Protein AF-A0A0F9E776-F1 (afdb_monomer)

Radius of gyration: 23.18 Å; Cα contacts (8 Å, |Δi|>4): 11; chains: 1; bounding box: 53×24×61 Å

Foldseek 3Di:
DDDDDDDDPVVVVVLVVQDDPPGDSVRSVVVVVVVVVVVVVVVVVVVVVVVVVVVVVVVVVVVVVVVVD

Secondary structure (DSSP, 8-state):
--------HHHHHHHHHHS-TT--HHHHHHHHHHHHHHHHHHHHHHHHHHHHHHHHHHHHHHHHHHHT-

Organism: NCBI:txid412755

pLDDT: mean 88.96, std 10.72, range [41.78, 98.19]

Sequence (69 aa):
MRRSIKLDEHVYEQLEYFQDKKESFSQAIERLLAVKNQLLEVISIMEGRISFLKWQSDRANELKEKERR

Structure (mmCIF, N/CA/C/O backbone):
data_AF-A0A0F9E776-F1
#
_entry.id   AF-A0A0F9E776-F1
#
loop_
_atom_site.group_PDB
_atom_site.id
_atom_site.type_symbol
_atom_site.label_atom_id
_atom_site.label_alt_id
_atom_site.label_comp_id
_atom_site.label_asym_id
_atom_site.label_entity_id
_atom_site.label_seq_id
_atom_site.pdbx_PDB_ins_code
_atom_site.Cartn_x
_atom_site.Cartn_y
_atom_site.Cartn_z
_atom_site.occupancy
_atom_site.B_iso_or_equiv
_atom_site.auth_seq_id
_atom_site.auth_comp_id
_atom_site.auth_asym_id
_atom_site.auth_atom_id
_atom_site.pdbx_PDB_model_num
ATOM 1 N N . MET A 1 1 ? -2.739 -13.536 26.213 1.00 41.78 1 MET A N 1
ATOM 2 C CA . MET A 1 1 ? -2.332 -12.209 26.734 1.00 41.78 1 MET A CA 1
ATOM 3 C C . MET A 1 1 ? -3.110 -11.132 25.988 1.00 41.78 1 MET A C 1
ATOM 5 O O . MET A 1 1 ? -2.942 -11.041 24.780 1.00 41.78 1 MET A O 1
ATOM 9 N N . ARG A 1 2 ? -3.971 -10.349 26.656 1.00 49.78 2 ARG A N 1
ATOM 10 C CA . ARG A 1 2 ? -4.588 -9.158 26.042 1.00 49.78 2 ARG A CA 1
ATOM 11 C C . ARG A 1 2 ? -3.578 -8.012 26.113 1.00 49.78 2 ARG A C 1
ATOM 13 O O . ARG A 1 2 ? -3.254 -7.567 27.208 1.00 49.78 2 ARG A O 1
ATOM 20 N N . ARG A 1 3 ? -3.043 -7.588 24.967 1.00 71.19 3 ARG A N 1
ATOM 21 C CA . ARG A 1 3 ? -2.233 -6.367 24.859 1.00 71.19 3 ARG A CA 1
ATOM 22 C C . ARG A 1 3 ? -3.200 -5.211 24.612 1.00 71.19 3 ARG A C 1
ATOM 24 O O . ARG A 1 3 ? -3.942 -5.261 23.638 1.00 71.19 3 ARG A O 1
ATOM 31 N N . SER A 1 4 ? -3.236 -4.228 25.504 1.00 73.94 4 SER A N 1
ATOM 32 C CA . SER A 1 4 ? -3.964 -2.978 25.283 1.00 73.94 4 SER A CA 1
ATOM 33 C C . SER A 1 4 ? -2.992 -1.913 24.786 1.00 73.94 4 SER A C 1
ATOM 35 O O . SER A 1 4 ? -1.859 -1.824 25.257 1.00 73.94 4 SER A O 1
ATOM 37 N N . ILE A 1 5 ? -3.431 -1.126 23.810 1.00 77.69 5 ILE A N 1
ATOM 38 C CA . ILE A 1 5 ? -2.695 0.021 23.280 1.00 77.69 5 ILE A CA 1
ATOM 39 C C . ILE A 1 5 ? -3.478 1.256 23.715 1.00 77.69 5 ILE A C 1
ATOM 41 O O . ILE A 1 5 ? -4.695 1.298 23.544 1.00 77.69 5 ILE A O 1
ATOM 45 N N . LYS A 1 6 ? -2.799 2.234 24.322 1.00 80.62 6 LYS A N 1
ATOM 46 C CA . LYS A 1 6 ? -3.398 3.550 24.555 1.00 80.62 6 LYS A CA 1
ATOM 47 C C . LYS A 1 6 ? -3.339 4.324 23.245 1.00 80.62 6 LYS A C 1
ATOM 49 O O . LYS A 1 6 ? -2.271 4.400 22.643 1.00 80.62 6 LYS A O 1
ATOM 54 N N . LEU A 1 7 ? -4.480 4.844 22.819 1.00 81.19 7 LEU A N 1
ATOM 55 C CA . LEU A 1 7 ? -4.597 5.701 21.648 1.00 81.19 7 LEU A CA 1
ATOM 56 C C . LEU A 1 7 ? -4.860 7.127 22.112 1.00 81.19 7 LEU A C 1
ATOM 58 O O . LEU A 1 7 ? -5.553 7.333 23.110 1.00 81.19 7 LEU A O 1
ATOM 62 N N . ASP A 1 8 ? -4.308 8.083 21.378 1.00 89.56 8 ASP A N 1
ATOM 63 C CA . ASP A 1 8 ? -4.687 9.480 21.523 1.00 89.56 8 ASP A CA 1
ATOM 64 C C . ASP A 1 8 ? -6.146 9.657 21.088 1.00 89.56 8 ASP A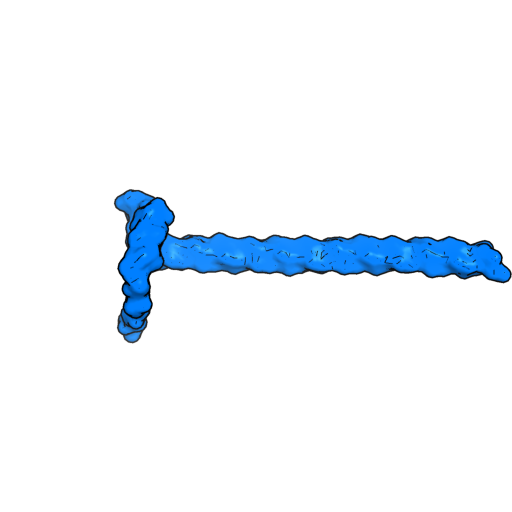 C 1
ATOM 66 O O . ASP A 1 8 ? -6.618 8.979 20.171 1.00 89.56 8 ASP A O 1
ATOM 70 N N . GLU A 1 9 ? -6.855 10.581 21.730 1.00 87.19 9 GLU A N 1
ATOM 71 C CA . GLU A 1 9 ? -8.289 10.816 21.508 1.00 87.19 9 GLU A CA 1
ATOM 72 C C . GLU A 1 9 ? -8.598 11.114 20.035 1.00 87.19 9 GLU A C 1
ATOM 74 O O . GLU A 1 9 ? -9.489 10.509 19.448 1.00 87.19 9 GLU A O 1
ATOM 79 N N . HIS A 1 10 ? -7.750 11.911 19.383 1.00 88.81 10 HIS A N 1
ATOM 80 C CA . HIS A 1 10 ? -7.871 12.194 17.954 1.00 88.81 10 HIS A CA 1
ATOM 81 C C . HIS A 1 10 ? -7.762 10.941 17.066 1.00 88.81 10 HIS A C 1
ATOM 83 O O . HIS A 1 10 ? -8.468 10.807 16.069 1.00 88.81 10 HIS A O 1
ATOM 89 N N . VAL A 1 11 ? -6.881 9.999 17.418 1.00 86.50 11 VAL A N 1
ATOM 90 C CA . VAL A 1 11 ? -6.711 8.747 16.661 1.00 86.50 11 VAL A CA 1
ATOM 91 C C . VAL A 1 11 ? -7.918 7.836 16.867 1.00 86.50 11 VAL A C 1
ATOM 93 O O . VAL A 1 11 ? -8.331 7.129 15.949 1.00 86.50 11 VAL A O 1
ATOM 96 N N . TYR A 1 12 ? -8.499 7.865 18.064 1.00 87.00 12 TYR A N 1
ATOM 97 C CA . TYR A 1 12 ? -9.712 7.126 18.374 1.00 87.00 12 TYR A CA 1
ATOM 98 C C . TYR A 1 12 ? -10.917 7.652 17.574 1.00 87.00 12 TYR A C 1
ATOM 100 O O . TYR A 1 12 ? -11.610 6.857 16.944 1.00 87.00 12 TYR A O 1
ATOM 108 N N . GLU A 1 13 ? -11.104 8.973 17.498 1.00 89.31 13 GLU A N 1
ATOM 109 C CA . GLU A 1 13 ? -12.149 9.604 16.671 1.00 89.31 13 GLU A CA 1
ATOM 110 C C . GLU A 1 13 ? -12.014 9.245 15.184 1.00 89.31 13 GLU A C 1
ATOM 112 O O . GLU A 1 13 ? -12.993 8.911 14.514 1.00 89.31 13 GLU A O 1
ATOM 117 N N . GLN A 1 14 ? -10.787 9.266 14.653 1.00 88.94 14 GLN A N 1
ATOM 118 C CA . GLN A 1 14 ? -10.528 8.833 13.279 1.00 88.94 14 GLN A CA 1
ATOM 119 C C . GLN A 1 14 ? -10.882 7.358 13.079 1.00 88.94 14 GLN A C 1
ATOM 121 O O . GLN A 1 14 ? -11.444 6.988 12.049 1.00 88.94 14 GLN A O 1
ATOM 126 N N . LEU A 1 15 ? -10.565 6.506 14.053 1.00 88.25 15 LEU A N 1
ATOM 127 C CA . LEU A 1 15 ? -10.878 5.088 13.971 1.00 88.25 15 LEU A CA 1
ATOM 128 C C . LEU A 1 15 ? -12.392 4.840 14.004 1.00 88.25 15 LEU A C 1
ATOM 130 O O . LEU A 1 15 ? -12.865 4.011 13.231 1.00 88.25 15 LEU A O 1
ATOM 134 N N . GLU A 1 16 ? -13.146 5.578 14.823 1.00 87.69 16 GLU A N 1
ATOM 135 C CA . GLU A 1 16 ? -14.617 5.557 14.809 1.00 87.69 16 GLU A CA 1
ATOM 136 C C . GLU A 1 16 ? -15.184 5.977 13.452 1.00 87.69 16 GLU A C 1
ATOM 138 O O . GLU A 1 16 ? -16.109 5.340 12.953 1.00 87.69 16 GLU A O 1
ATOM 143 N N . TYR A 1 17 ? -14.604 6.996 12.812 1.00 88.75 17 TYR A N 1
ATOM 144 C CA . TYR A 1 17 ? -15.019 7.413 11.471 1.00 88.75 17 TYR A CA 1
ATOM 145 C C . TYR A 1 17 ? -14.834 6.305 10.420 1.00 88.75 17 TYR A C 1
ATOM 147 O O . TYR A 1 17 ? -15.672 6.144 9.532 1.00 88.75 17 TYR A O 1
ATOM 155 N N . PHE A 1 18 ? -13.748 5.533 10.510 1.00 84.69 18 PHE A N 1
ATOM 156 C CA . PHE A 1 18 ? -13.454 4.445 9.568 1.00 84.69 18 PHE A CA 1
ATOM 157 C C . PHE A 1 18 ? -14.129 3.113 9.906 1.00 84.69 18 PHE A C 1
ATOM 159 O O . PHE A 1 18 ? -14.081 2.190 9.083 1.00 84.69 18 PHE A O 1
ATOM 166 N N . GLN A 1 19 ? -14.704 2.985 11.099 1.00 88.75 19 GLN A N 1
ATOM 167 C CA . GLN A 1 19 ? -15.327 1.762 11.578 1.00 88.75 19 GLN A CA 1
ATOM 168 C C . GLN A 1 19 ? -16.705 1.569 10.938 1.00 88.75 19 GLN A C 1
ATOM 170 O O . GLN A 1 19 ? -17.584 2.429 11.015 1.00 88.75 19 GLN A O 1
ATOM 175 N N . ASP A 1 20 ? -16.937 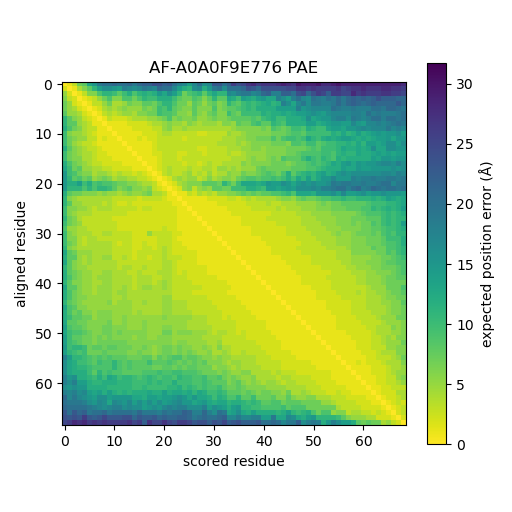0.392 10.359 1.00 85.38 20 ASP A N 1
ATOM 176 C CA . ASP A 1 20 ? -18.276 0.034 9.902 1.00 85.38 20 ASP A CA 1
ATOM 177 C C . ASP A 1 20 ? -19.208 -0.261 11.087 1.00 85.38 20 ASP A C 1
ATOM 179 O O . ASP A 1 20 ? -18.808 -0.832 12.099 1.00 85.38 20 ASP A O 1
ATOM 183 N N . LYS A 1 21 ? -20.509 0.029 10.938 1.00 79.75 21 LYS A N 1
ATOM 184 C CA . LYS A 1 21 ? -21.515 -0.105 12.021 1.00 79.75 21 LYS A CA 1
ATOM 185 C C . LYS A 1 21 ? -21.619 -1.499 12.662 1.00 79.75 21 LYS A C 1
ATOM 187 O O . LYS A 1 21 ? -22.252 -1.636 13.705 1.00 79.75 21 LYS A O 1
ATOM 192 N N . LYS A 1 22 ? -21.085 -2.543 12.021 1.00 86.50 22 LYS A N 1
ATOM 193 C CA . LYS A 1 22 ? -21.095 -3.934 12.513 1.00 86.50 22 LYS A CA 1
ATOM 194 C C . LYS A 1 22 ? -19.694 -4.480 12.814 1.00 86.50 22 LYS A C 1
ATOM 196 O O . LYS A 1 22 ? -19.562 -5.660 13.124 1.00 86.50 22 LYS A O 1
ATOM 201 N N . GLU A 1 23 ? -18.666 -3.651 12.689 1.00 88.50 23 GLU A N 1
ATOM 202 C CA . GLU A 1 23 ? -17.262 -4.012 12.859 1.00 88.50 23 GLU A CA 1
ATOM 203 C C . GLU A 1 23 ? -16.797 -3.619 14.269 1.00 88.50 23 GLU A C 1
ATOM 205 O O . GLU A 1 23 ? -17.181 -2.577 14.789 1.00 88.50 23 GLU A O 1
ATOM 210 N N . SER A 1 24 ? -15.979 -4.443 14.925 1.00 90.25 24 SER A N 1
ATOM 211 C CA . SER A 1 24 ? -15.277 -4.050 16.158 1.00 90.25 24 SER A CA 1
ATOM 212 C C . SER A 1 24 ? -14.029 -3.223 15.837 1.00 90.25 24 SER A C 1
ATOM 214 O O . SER A 1 24 ? -13.435 -3.384 14.775 1.00 90.25 24 SER A O 1
ATOM 216 N N . PHE A 1 25 ? -13.548 -2.404 16.776 1.00 87.44 25 PHE A N 1
ATOM 217 C CA . PHE A 1 25 ? -12.310 -1.637 16.569 1.00 87.44 25 PHE A CA 1
ATOM 218 C C . PHE A 1 25 ? -11.108 -2.506 16.194 1.00 87.44 25 PHE A C 1
ATOM 220 O O . PHE A 1 25 ? -10.295 -2.109 15.366 1.00 87.44 25 PHE A O 1
ATOM 227 N N . SER A 1 26 ? -10.997 -3.708 16.766 1.00 87.94 26 SER A N 1
ATOM 228 C CA . SER A 1 26 ? -9.926 -4.641 16.404 1.00 87.94 26 SER A CA 1
ATOM 229 C C . SER A 1 26 ? -10.013 -5.069 14.940 1.00 87.94 26 SER A C 1
ATOM 231 O O . SER A 1 26 ? -8.998 -5.051 14.255 1.00 87.94 26 SER A O 1
ATOM 233 N N . GLN A 1 27 ? -11.215 -5.377 14.447 1.00 90.94 27 GLN A N 1
ATOM 234 C CA . GLN A 1 27 ? -11.430 -5.726 13.039 1.00 90.94 27 GLN A CA 1
ATOM 235 C C . GLN A 1 27 ? -11.138 -4.537 12.114 1.00 90.94 27 GLN A C 1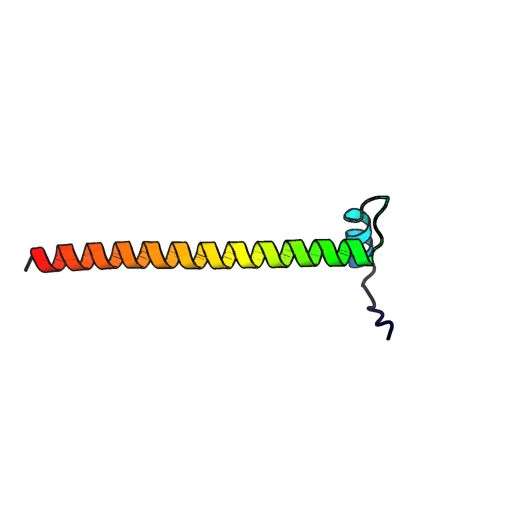
ATOM 237 O O . GLN A 1 27 ? -10.440 -4.708 11.117 1.00 90.94 27 GLN A O 1
ATOM 242 N N . ALA A 1 28 ? -11.563 -3.327 12.496 1.00 90.56 28 ALA A N 1
ATOM 243 C CA . ALA A 1 28 ? -11.268 -2.110 11.742 1.00 90.56 28 ALA A CA 1
ATOM 244 C C . ALA A 1 28 ? -9.754 -1.875 11.631 1.00 90.56 28 ALA A C 1
ATOM 246 O O . ALA A 1 28 ? -9.238 -1.621 10.543 1.00 90.56 28 ALA A O 1
ATOM 247 N N . ILE A 1 29 ? -9.016 -2.039 12.734 1.00 90.25 29 ILE A N 1
ATOM 248 C CA . ILE A 1 29 ? -7.551 -1.944 12.747 1.00 90.25 29 ILE A CA 1
ATOM 249 C C . ILE A 1 29 ? -6.922 -3.021 11.855 1.00 90.25 29 ILE A C 1
ATOM 251 O O . ILE A 1 29 ? -6.048 -2.705 11.050 1.00 90.25 29 ILE A O 1
ATOM 255 N N . GLU A 1 30 ? -7.354 -4.278 11.965 1.00 91.81 30 GLU A N 1
ATOM 256 C CA . GLU A 1 30 ? -6.844 -5.378 11.135 1.00 91.81 30 GLU A CA 1
ATOM 257 C C . GLU A 1 30 ? -7.061 -5.110 9.641 1.00 91.81 30 GLU A C 1
ATOM 259 O O . GLU A 1 30 ? -6.135 -5.271 8.842 1.00 91.81 30 GLU A O 1
ATOM 264 N N . ARG A 1 31 ? -8.245 -4.617 9.263 1.00 93.44 31 ARG A N 1
ATOM 265 C CA . ARG A 1 31 ? -8.569 -4.227 7.887 1.00 93.44 31 ARG A CA 1
ATOM 266 C C . ARG A 1 31 ? -7.695 -3.074 7.401 1.00 93.44 31 ARG A C 1
ATOM 268 O O . ARG A 1 31 ? -7.140 -3.156 6.307 1.00 93.44 31 ARG A O 1
ATOM 275 N N . LEU A 1 32 ? -7.528 -2.022 8.203 1.00 92.19 32 LEU A N 1
ATOM 276 C CA . LEU A 1 32 ? -6.667 -0.885 7.858 1.00 92.19 32 LEU A CA 1
ATOM 277 C C . LEU A 1 32 ? -5.203 -1.316 7.681 1.00 92.19 32 LEU A C 1
ATOM 279 O O . LEU A 1 32 ? -4.535 -0.878 6.742 1.00 92.19 32 LEU A O 1
ATOM 283 N N . LEU A 1 33 ? -4.710 -2.215 8.535 1.00 93.94 33 LEU A N 1
AT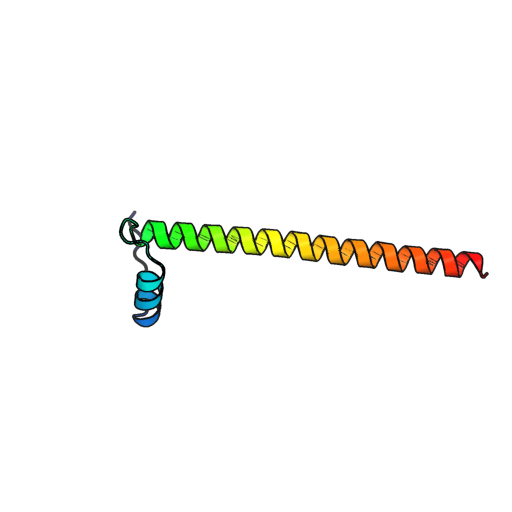OM 284 C CA . LEU A 1 33 ? -3.370 -2.788 8.408 1.00 93.94 33 LEU A CA 1
ATOM 285 C C . LEU A 1 33 ? -3.228 -3.645 7.146 1.00 93.94 33 LEU A C 1
ATOM 287 O O . LEU A 1 33 ? -2.204 -3.554 6.467 1.00 93.94 33 LEU A O 1
ATOM 291 N N . ALA A 1 34 ? -4.244 -4.437 6.799 1.00 95.69 34 ALA A N 1
ATOM 292 C CA . ALA A 1 34 ? -4.249 -5.214 5.564 1.00 95.69 34 ALA A CA 1
ATOM 293 C C . ALA A 1 34 ? -4.181 -4.305 4.327 1.00 95.69 34 ALA A C 1
ATOM 295 O O . ALA A 1 34 ? -3.335 -4.524 3.459 1.00 95.69 34 ALA A O 1
ATOM 296 N N . VAL A 1 35 ? -4.989 -3.239 4.287 1.00 95.81 35 VAL A N 1
ATOM 297 C CA . VAL A 1 35 ? -4.966 -2.242 3.201 1.00 95.81 35 VAL A CA 1
ATOM 298 C C . VAL A 1 35 ? -3.598 -1.571 3.105 1.00 95.81 35 VAL A C 1
ATOM 300 O O . VAL A 1 35 ? -3.029 -1.487 2.018 1.00 95.81 35 VAL A O 1
ATOM 303 N N . LYS A 1 36 ? -3.022 -1.141 4.235 1.00 96.44 36 LYS A N 1
ATOM 304 C CA . LYS A 1 36 ? -1.670 -0.568 4.269 1.00 96.44 36 LYS A CA 1
ATOM 305 C C . LYS A 1 36 ? -0.644 -1.522 3.648 1.00 96.44 36 LYS A C 1
ATOM 307 O O . LYS A 1 36 ? 0.172 -1.089 2.839 1.00 96.44 36 LYS A O 1
ATOM 312 N N . ASN A 1 37 ? -0.671 -2.799 4.021 1.00 97.44 37 ASN A N 1
ATOM 313 C CA . ASN A 1 37 ? 0.283 -3.785 3.512 1.00 97.44 37 ASN A CA 1
ATOM 314 C C . ASN A 1 37 ? 0.118 -4.013 2.003 1.00 97.44 37 ASN A C 1
ATOM 316 O O . ASN A 1 37 ? 1.115 -4.048 1.289 1.00 97.44 37 ASN A O 1
ATOM 320 N N . GLN A 1 38 ? -1.122 -4.084 1.513 1.00 97.31 38 GLN A N 1
ATOM 321 C CA . GLN A 1 38 ? -1.403 -4.186 0.078 1.00 97.31 38 GLN A CA 1
ATOM 322 C C . GLN A 1 38 ? -0.881 -2.970 -0.694 1.00 97.31 38 GLN A C 1
ATOM 324 O O . GLN A 1 38 ? -0.270 -3.120 -1.748 1.00 97.31 38 GLN A O 1
ATOM 329 N N . LEU A 1 39 ? -1.069 -1.759 -0.162 1.00 97.94 39 LEU A N 1
ATOM 330 C CA . LEU A 1 39 ? -0.541 -0.546 -0.789 1.00 97.94 39 LEU A CA 1
ATOM 331 C C . LEU A 1 39 ? 0.990 -0.563 -0.867 1.00 97.94 39 LEU A C 1
ATOM 333 O O . LEU A 1 39 ? 1.550 -0.189 -1.896 1.00 97.94 39 LEU A O 1
ATOM 337 N N . LEU A 1 40 ? 1.670 -1.028 0.185 1.00 97.88 40 LEU A N 1
ATOM 338 C CA . LEU A 1 40 ? 3.129 -1.169 0.184 1.00 97.88 40 LEU A CA 1
ATOM 339 C C . LEU A 1 40 ? 3.615 -2.188 -0.855 1.00 97.88 40 LEU A C 1
ATOM 341 O O . LEU A 1 40 ? 4.620 -1.948 -1.522 1.00 97.88 40 LEU A O 1
ATOM 345 N N . GLU A 1 41 ? 2.894 -3.293 -1.034 1.00 97.88 41 GLU A N 1
ATOM 346 C CA . GLU A 1 41 ? 3.198 -4.284 -2.070 1.00 97.88 41 GLU A CA 1
ATOM 347 C C . GLU A 1 41 ? 3.058 -3.689 -3.479 1.00 97.88 41 GLU A C 1
ATOM 349 O O . GLU A 1 41 ? 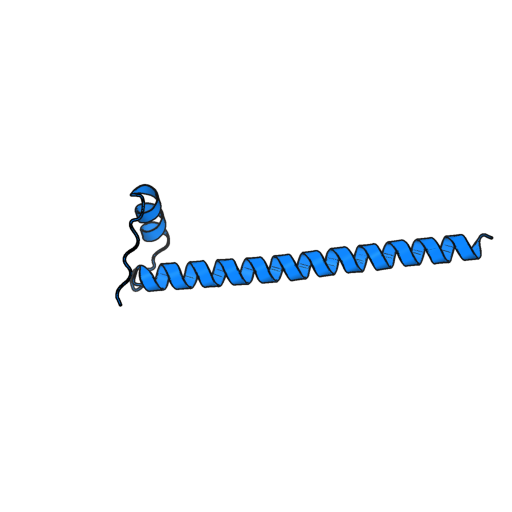3.958 -3.829 -4.308 1.00 97.88 41 GLU A O 1
ATOM 354 N N . VAL A 1 42 ? 1.977 -2.945 -3.735 1.00 97.56 42 VAL A N 1
ATOM 355 C CA . VAL A 1 42 ? 1.772 -2.252 -5.017 1.00 97.56 42 VAL A CA 1
ATOM 356 C C . VAL A 1 42 ? 2.887 -1.242 -5.286 1.00 97.56 42 VAL A C 1
ATOM 358 O O . VAL A 1 42 ? 3.417 -1.208 -6.397 1.00 97.56 42 VAL A O 1
ATOM 361 N N . ILE A 1 43 ? 3.283 -0.454 -4.280 1.00 97.81 43 ILE A N 1
ATOM 362 C CA . ILE A 1 43 ? 4.407 0.488 -4.395 1.00 97.81 43 ILE A CA 1
ATOM 363 C C . ILE A 1 43 ? 5.682 -0.255 -4.804 1.00 97.81 43 ILE A C 1
ATOM 365 O O . ILE A 1 43 ? 6.326 0.138 -5.775 1.00 97.81 43 ILE A O 1
ATOM 369 N N . SER A 1 44 ? 6.000 -1.367 -4.140 1.00 97.69 44 SER A N 1
ATOM 370 C CA . SER A 1 44 ? 7.186 -2.169 -4.457 1.00 97.69 44 SER A CA 1
ATOM 371 C C . SER A 1 44 ? 7.172 -2.691 -5.903 1.00 97.69 44 SER A C 1
ATOM 373 O O . SER A 1 44 ? 8.179 -2.612 -6.613 1.00 97.69 44 SER A O 1
ATOM 375 N N . ILE A 1 45 ? 6.015 -3.151 -6.391 1.00 97.69 45 ILE A N 1
ATOM 376 C CA . ILE A 1 45 ? 5.846 -3.581 -7.788 1.00 97.69 45 ILE A CA 1
ATOM 377 C C . ILE A 1 45 ? 6.078 -2.411 -8.754 1.00 97.69 45 ILE A C 1
ATOM 379 O O . ILE A 1 45 ? 6.765 -2.567 -9.770 1.00 97.69 45 ILE A O 1
ATOM 383 N N . MET A 1 46 ? 5.527 -1.232 -8.452 1.00 97.94 46 MET A N 1
ATOM 384 C CA . MET A 1 46 ? 5.703 -0.035 -9.279 1.00 97.94 46 MET A CA 1
ATOM 385 C C . MET A 1 46 ? 7.169 0.406 -9.338 1.00 97.94 46 MET A C 1
ATOM 387 O O . MET A 1 46 ? 7.674 0.688 -10.426 1.00 97.94 46 MET A O 1
ATOM 391 N N . GLU A 1 47 ? 7.873 0.408 -8.207 1.00 98.06 47 GLU A N 1
ATOM 392 C CA . GLU A 1 47 ? 9.309 0.707 -8.137 1.00 98.06 47 GLU A CA 1
ATOM 393 C C . GLU A 1 47 ? 10.135 -0.272 -8.982 1.00 98.06 47 GLU A C 1
ATOM 395 O O . GLU A 1 47 ? 11.007 0.144 -9.757 1.00 98.06 47 GLU A O 1
ATOM 400 N N . GLY A 1 48 ? 9.816 -1.568 -8.908 1.00 98.19 48 GLY A N 1
ATOM 401 C CA . GLY A 1 48 ? 10.428 -2.594 -9.749 1.00 98.19 48 GLY A CA 1
ATOM 402 C C . GLY A 1 48 ? 10.179 -2.346 -11.239 1.00 98.19 48 GLY A C 1
ATOM 403 O O . GLY A 1 48 ? 11.110 -2.397 -12.049 1.00 98.19 48 GLY A O 1
ATOM 404 N N . ARG A 1 49 ? 8.943 -1.996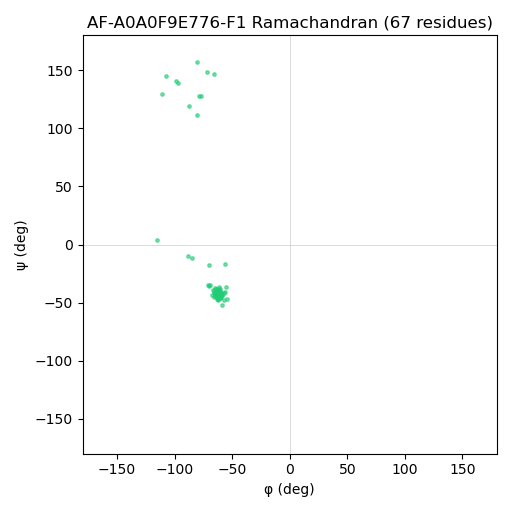 -11.617 1.00 97.38 49 ARG A N 1
ATOM 405 C CA . ARG A 1 49 ? 8.589 -1.704 -13.013 1.00 97.38 49 ARG A CA 1
ATOM 406 C C . ARG A 1 49 ? 9.312 -0.471 -13.548 1.00 97.38 49 ARG A C 1
ATOM 408 O O . ARG A 1 49 ? 9.809 -0.510 -14.673 1.00 97.38 49 ARG A O 1
ATOM 415 N N . ILE A 1 50 ? 9.390 0.599 -12.760 1.00 97.50 50 ILE A N 1
ATOM 416 C CA . ILE A 1 50 ? 10.122 1.820 -13.120 1.00 97.50 50 ILE A CA 1
ATOM 417 C C . ILE A 1 50 ? 11.603 1.497 -13.338 1.00 97.50 50 ILE A C 1
ATOM 419 O O . ILE A 1 50 ? 12.183 1.910 -14.341 1.00 97.50 50 ILE A O 1
ATOM 423 N N . SER A 1 51 ? 12.203 0.726 -12.431 1.00 97.69 51 SER A N 1
ATOM 424 C CA . SER A 1 51 ? 13.615 0.335 -12.517 1.00 97.69 51 SER A CA 1
ATOM 425 C C . SER A 1 51 ? 13.899 -0.507 -13.761 1.00 97.69 51 SER A C 1
ATOM 427 O O . SER A 1 51 ? 14.875 -0.267 -14.469 1.00 97.69 51 SER A O 1
ATOM 429 N N . PHE A 1 52 ? 13.005 -1.442 -14.085 1.00 97.62 52 PHE A N 1
ATOM 430 C CA . PHE A 1 52 ? 13.108 -2.248 -15.298 1.00 97.62 52 PHE A CA 1
ATOM 431 C C . PHE A 1 52 ? 13.027 -1.402 -16.576 1.00 97.62 52 PHE A C 1
ATOM 433 O O . PHE A 1 52 ? 13.842 -1.573 -17.480 1.00 97.62 52 PHE A O 1
ATOM 440 N N . LEU A 1 53 ? 12.078 -0.463 -16.651 1.00 97.12 53 LEU A N 1
ATOM 441 C CA . LEU A 1 53 ? 11.941 0.430 -17.807 1.00 97.12 53 LEU A CA 1
ATOM 442 C C . LEU A 1 53 ? 13.169 1.332 -17.986 1.00 97.12 53 LEU A C 1
ATOM 444 O O . LEU A 1 53 ? 13.613 1.534 -19.116 1.00 97.12 53 LEU A O 1
ATOM 448 N N . LYS A 1 54 ? 13.749 1.827 -16.884 1.00 96.62 54 LYS A N 1
ATOM 449 C CA . LYS A 1 54 ? 15.017 2.571 -16.916 1.00 96.62 54 LYS A CA 1
ATOM 450 C C . LYS A 1 54 ? 16.137 1.722 -17.509 1.00 96.62 54 LYS A C 1
ATOM 452 O O . LYS A 1 54 ? 16.736 2.125 -18.498 1.00 96.62 54 LYS A O 1
ATOM 457 N N . TRP A 1 55 ? 16.330 0.507 -16.995 1.00 97.06 55 TRP A N 1
ATOM 458 C CA . TRP A 1 55 ? 17.338 -0.415 -17.520 1.00 97.06 55 TRP A CA 1
ATOM 459 C C . TRP A 1 55 ? 17.155 -0.710 -19.018 1.00 97.06 55 TRP A C 1
ATOM 461 O O . TRP A 1 55 ? 18.129 -0.723 -19.770 1.00 97.06 55 TRP A O 1
ATOM 471 N N . GLN A 1 56 ? 15.915 -0.915 -19.478 1.00 96.81 56 GLN A N 1
ATOM 472 C CA . GLN A 1 56 ? 15.634 -1.119 -20.903 1.00 96.81 56 GLN A CA 1
ATOM 473 C C . GLN A 1 56 ? 16.030 0.097 -21.750 1.00 96.81 56 GLN A C 1
ATOM 475 O O . GLN A 1 56 ? 16.625 -0.069 -22.815 1.00 96.81 56 GLN A O 1
ATOM 480 N N . SER A 1 57 ? 15.710 1.303 -21.277 1.00 95.25 57 SER A N 1
ATOM 481 C CA . SER A 1 57 ? 16.079 2.557 -21.938 1.00 95.25 57 SER A CA 1
ATOM 482 C C . SER A 1 57 ? 17.598 2.724 -22.016 1.00 95.25 57 SER A C 1
ATOM 484 O O . SER A 1 57 ? 18.134 2.993 -23.091 1.00 95.25 57 SER A O 1
ATOM 486 N N . ASP A 1 58 ? 18.300 2.506 -20.904 1.00 95.88 58 ASP A N 1
ATOM 487 C CA . ASP A 1 58 ? 19.758 2.631 -20.830 1.00 95.88 58 ASP A CA 1
ATOM 488 C C . ASP A 1 58 ? 20.440 1.642 -21.782 1.00 95.88 58 ASP A C 1
ATOM 490 O O . ASP A 1 58 ? 21.283 2.025 -22.594 1.00 95.88 58 ASP A O 1
ATOM 494 N N . ARG A 1 59 ? 19.981 0.386 -21.794 1.00 94.06 59 ARG A N 1
ATOM 495 C CA . ARG A 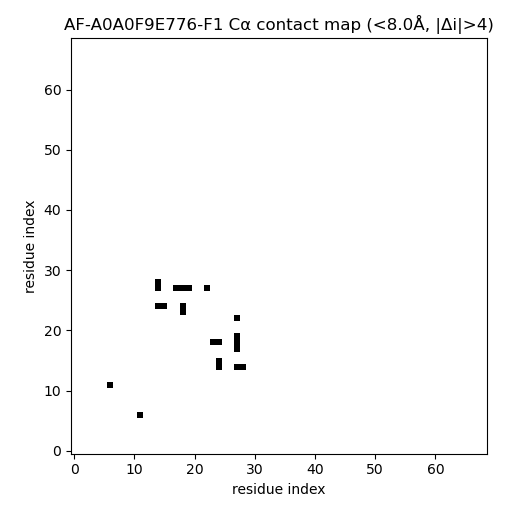1 59 ? 20.497 -0.645 -22.700 1.00 94.06 59 ARG A CA 1
ATOM 496 C C . ARG A 1 59 ? 20.245 -0.323 -24.174 1.00 94.06 59 ARG A C 1
ATOM 498 O O . ARG A 1 59 ? 21.104 -0.588 -25.013 1.00 94.06 59 ARG A O 1
ATOM 505 N N . ALA A 1 60 ? 19.087 0.243 -24.512 1.00 92.88 60 ALA A N 1
ATOM 506 C CA . ALA A 1 60 ? 18.800 0.674 -25.880 1.00 92.88 60 ALA A CA 1
ATOM 507 C C . ALA A 1 60 ? 19.724 1.822 -26.325 1.00 92.88 60 ALA A C 1
ATOM 509 O O . ALA A 1 60 ? 20.163 1.847 -27.476 1.00 92.88 60 ALA A O 1
ATOM 510 N N . ASN A 1 61 ? 20.047 2.748 -25.418 1.00 92.81 61 ASN A N 1
ATOM 511 C CA . ASN A 1 61 ? 20.984 3.838 -25.685 1.00 92.81 61 ASN A CA 1
ATOM 512 C C . ASN A 1 61 ? 22.41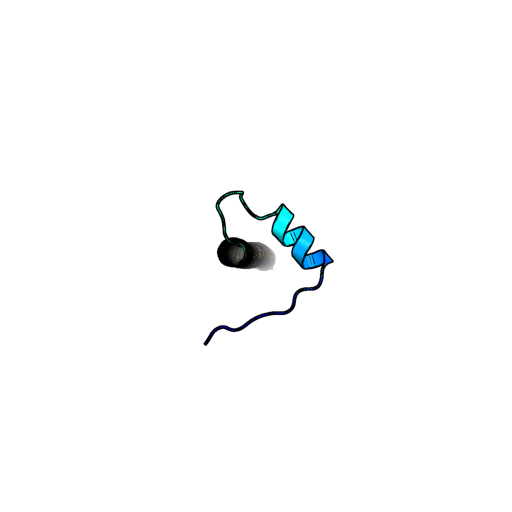7 3.323 -25.885 1.00 92.81 61 ASN A C 1
ATOM 514 O O . ASN A 1 61 ? 23.080 3.732 -26.836 1.00 92.81 61 ASN A O 1
ATOM 518 N N . GLU A 1 62 ? 22.872 2.380 -25.056 1.00 92.50 62 GLU A N 1
ATOM 519 C CA . GLU A 1 62 ? 24.193 1.751 -25.199 1.00 92.50 62 GLU A CA 1
ATOM 520 C C . GLU A 1 62 ? 24.370 1.033 -26.543 1.00 92.50 62 GLU A C 1
ATOM 522 O O . GLU A 1 62 ? 25.434 1.116 -27.157 1.00 92.50 62 GLU A O 1
ATOM 527 N N . LEU A 1 63 ? 23.341 0.319 -27.010 1.00 91.06 63 LEU A N 1
ATOM 528 C CA . LEU A 1 63 ? 23.391 -0.382 -28.296 1.00 91.06 63 LEU A CA 1
ATOM 529 C C . LEU A 1 63 ? 23.510 0.600 -29.468 1.00 91.06 63 LEU A C 1
ATOM 531 O O . LEU A 1 63 ? 24.374 0.417 -30.322 1.00 91.06 63 LEU A O 1
ATOM 535 N N . LYS A 1 64 ? 22.725 1.685 -29.461 1.00 88.69 64 LYS A N 1
ATOM 536 C CA . LYS A 1 64 ? 22.813 2.743 -30.482 1.00 88.69 64 LYS A CA 1
ATOM 537 C C . LYS A 1 64 ? 24.178 3.429 -30.507 1.00 88.69 64 LYS A C 1
ATOM 539 O O . LYS A 1 64 ? 24.654 3.805 -31.571 1.00 88.69 64 LYS A O 1
ATOM 544 N N . GLU A 1 65 ? 24.795 3.622 -29.345 1.00 85.75 65 GLU A N 1
ATOM 545 C CA . GLU A 1 65 ? 26.125 4.228 -29.240 1.00 85.75 65 GLU A CA 1
ATOM 546 C C . GLU A 1 65 ? 27.218 3.304 -29.801 1.00 85.75 65 GLU A C 1
ATOM 548 O O . GLU A 1 65 ? 28.163 3.779 -30.427 1.00 85.75 65 GLU A O 1
ATOM 553 N N . LYS A 1 66 ? 27.079 1.981 -29.633 1.00 81.00 66 LYS A N 1
ATOM 554 C CA . LYS A 1 66 ? 28.010 0.994 -30.204 1.00 81.00 66 LYS A CA 1
ATOM 555 C C . LYS A 1 66 ? 27.918 0.885 -31.724 1.00 81.00 66 LYS A C 1
ATOM 557 O O . LYS A 1 66 ? 28.944 0.700 -32.354 1.00 81.00 66 LYS A O 1
ATOM 562 N N . GLU A 1 67 ? 26.729 1.018 -32.306 1.00 76.31 67 GLU A N 1
ATOM 563 C CA . GLU A 1 67 ? 26.537 0.996 -33.768 1.00 76.31 67 GLU A CA 1
ATOM 564 C C . GLU A 1 67 ? 27.103 2.239 -34.479 1.00 76.31 67 GLU A C 1
ATOM 566 O O . GLU A 1 67 ? 27.291 2.227 -35.692 1.00 76.31 67 GLU A O 1
ATOM 571 N N . ARG A 1 68 ? 27.357 3.325 -33.738 1.00 72.38 68 ARG A N 1
ATOM 572 C CA . ARG A 1 68 ? 27.911 4.583 -34.267 1.00 72.38 68 ARG A CA 1
ATOM 573 C C . ARG A 1 68 ? 29.442 4.636 -34.288 1.00 72.38 68 ARG A C 1
ATOM 575 O O . ARG A 1 68 ? 29.980 5.600 -34.830 1.00 72.38 68 ARG A O 1
ATOM 582 N N . ARG A 1 69 ? 30.124 3.672 -33.666 1.00 59.72 69 ARG A N 1
ATOM 583 C CA . ARG A 1 69 ? 31.590 3.587 -33.569 1.00 59.72 69 ARG A CA 1
ATOM 584 C C . ARG A 1 69 ? 32.126 2.506 -34.492 1.00 59.72 69 ARG A C 1
ATOM 586 O O . ARG A 1 69 ? 33.231 2.729 -35.027 1.00 59.72 69 ARG A O 1
#

Mean predicted aligned error: 7.03 Å

Solvent-accessible surface area (backbone atoms only — not comparable to full-atom va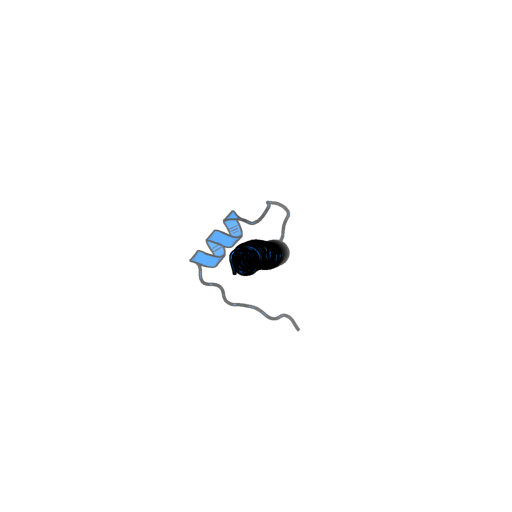lues): 4160 Å² total; per-residue (Å²): 134,91,84,84,80,92,71,56,70,71,57,49,53,52,48,58,71,70,39,51,98,88,54,52,72,68,56,41,50,53,50,53,51,51,52,53,51,51,52,52,52,52,50,53,51,50,53,51,51,52,52,52,52,50,53,54,52,53,52,54,52,53,52,57,57,58,77,74,109